Protein AF-A0A819Z1E8-F1 (afdb_monomer_lite)

Secondary structure (DSSP, 8-state):
-HHHHHHHHHHHHHHHHHHHHHHHHHHHHHHHHHHHHHHHHHHHHHHHHHHHHHT-S-HHHHHH--HHHHHHHHHHHHHHHHHHHHHHHHHEEEEEEETTEEEEEEPSSHHHHHHHHHIIIIIIIIHHHHHHHHHHHHHHHHHHHHHHHHS------

pLDDT: mean 76.18, std 9.51, range [48.47, 93.31]

Radius of gyration: 25.63 Å; chains: 1; bounding box: 60×27×89 Å

Organism: NCBI:txid433720

Sequence (157 aa):
MSSSDGFLTSLQSIQKNLFRIGGPILLMCGVVSCVVNLIVFTQKNLPSIDRVLVTSSNARTRQKSTRHLAYICIGCGTLFWILFHCHALILVDIQEIAPGYFTCYFRAGLYVVFTGYYSLLVKAITVPLLMIIFGIWTARNIRKVRQRRIAPVIMNP

Structure (mmCIF, N/CA/C/O backbone):
data_AF-A0A819Z1E8-F1
#
_entry.id   AF-A0A819Z1E8-F1
#
loop_
_atom_site.group_PDB
_atom_site.id
_atom_site.type_symbol
_atom_site.label_atom_id
_atom_site.label_alt_id
_atom_site.label_comp_id
_atom_site.label_asym_id
_atom_site.label_entity_id
_atom_site.label_seq_id
_atom_site.pdbx_PDB_ins_code
_atom_site.Car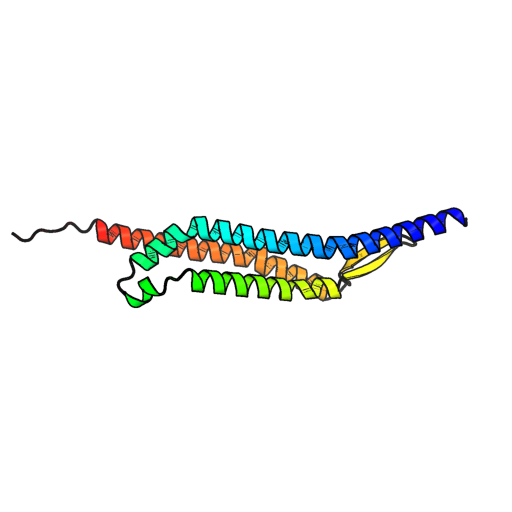tn_x
_atom_site.Cartn_y
_atom_site.Cartn_z
_atom_site.occupancy
_atom_site.B_iso_or_equiv
_atom_site.auth_seq_id
_atom_site.auth_comp_id
_atom_site.auth_asym_id
_atom_site.auth_atom_id
_atom_site.pdbx_PDB_model_num
ATOM 1 N N . MET A 1 1 ? 30.693 -9.229 -35.887 1.00 62.19 1 MET A N 1
ATOM 2 C CA . MET A 1 1 ? 29.816 -8.276 -35.170 1.00 62.19 1 MET A CA 1
ATOM 3 C C . MET A 1 1 ? 28.333 -8.651 -35.207 1.00 62.19 1 MET A C 1
ATOM 5 O O . MET A 1 1 ? 27.678 -8.415 -34.214 1.00 62.19 1 MET A O 1
ATOM 9 N N . SER A 1 2 ? 27.812 -9.320 -36.243 1.00 77.06 2 SER A N 1
ATOM 10 C CA . SER A 1 2 ? 26.366 -9.616 -36.358 1.00 77.06 2 SER A CA 1
ATOM 11 C C . SER A 1 2 ? 25.771 -10.649 -35.370 1.00 77.06 2 SER A C 1
ATOM 13 O O . SER A 1 2 ? 24.558 -10.641 -35.173 1.00 77.06 2 SER A O 1
ATOM 15 N N . SER A 1 3 ? 26.553 -11.534 -34.734 1.00 81.62 3 SER A N 1
ATOM 16 C CA . SER A 1 3 ? 25.980 -12.576 -33.855 1.00 81.62 3 SER A CA 1
ATOM 17 C C . SER A 1 3 ? 25.564 -12.063 -32.471 1.00 81.62 3 SER A C 1
ATOM 19 O O . SER A 1 3 ? 24.644 -12.614 -31.872 1.00 81.62 3 SER A O 1
ATOM 21 N N . SER A 1 4 ? 26.208 -11.009 -31.964 1.00 80.81 4 SER A N 1
ATOM 22 C CA . SER A 1 4 ? 25.914 -10.448 -30.638 1.00 80.81 4 SER A CA 1
ATOM 23 C C . SER A 1 4 ? 24.603 -9.654 -30.614 1.00 80.81 4 SER A C 1
ATOM 25 O O . SER A 1 4 ? 23.877 -9.695 -29.621 1.00 80.81 4 SER A O 1
ATOM 27 N N . ASP A 1 5 ? 24.250 -9.004 -31.725 1.00 85.44 5 ASP A N 1
ATOM 28 C CA . ASP A 1 5 ? 23.043 -8.172 -31.831 1.00 85.44 5 ASP A CA 1
ATOM 29 C C . ASP A 1 5 ? 21.755 -9.016 -31.792 1.00 85.44 5 ASP A C 1
ATOM 31 O O . ASP A 1 5 ? 20.751 -8.636 -31.180 1.00 85.44 5 ASP A O 1
ATOM 35 N N . GLY A 1 6 ? 21.796 -10.217 -32.381 1.00 88.25 6 GLY A N 1
ATOM 36 C CA . GLY A 1 6 ? 20.684 -11.172 -32.335 1.00 88.25 6 GLY A CA 1
ATOM 37 C C . GLY A 1 6 ? 20.405 -11.708 -30.926 1.00 88.25 6 GLY A C 1
ATOM 38 O O . GLY A 1 6 ? 19.260 -11.977 -30.564 1.00 88.25 6 GLY A O 1
ATOM 39 N N . PHE A 1 7 ? 21.439 -11.828 -30.092 1.00 85.56 7 PHE A N 1
ATOM 40 C CA . PHE A 1 7 ? 21.280 -12.289 -28.715 1.00 85.56 7 PHE A CA 1
ATOM 41 C C . PHE A 1 7 ? 20.670 -11.205 -27.814 1.00 85.56 7 PHE A C 1
ATOM 43 O O . PHE A 1 7 ? 19.750 -11.487 -27.041 1.00 85.56 7 PHE A O 1
ATOM 50 N N . LEU A 1 8 ? 21.122 -9.955 -27.959 1.00 78.94 8 LEU A N 1
ATOM 51 C CA . LEU A 1 8 ? 20.603 -8.813 -27.198 1.00 78.94 8 LEU A CA 1
ATOM 52 C C . LEU A 1 8 ? 19.118 -8.555 -27.479 1.00 78.94 8 LEU A C 1
ATOM 54 O O . LEU A 1 8 ? 18.329 -8.380 -26.549 1.00 78.94 8 LEU A O 1
ATOM 58 N N . THR A 1 9 ? 18.714 -8.609 -28.748 1.00 83.44 9 THR A N 1
ATOM 59 C CA . THR A 1 9 ? 17.303 -8.457 -29.144 1.00 83.44 9 THR A CA 1
ATOM 60 C C . THR A 1 9 ? 16.415 -9.576 -28.586 1.00 83.44 9 THR A C 1
ATOM 62 O O . THR A 1 9 ? 15.284 -9.323 -28.156 1.00 83.44 9 THR A O 1
ATOM 65 N N . SER A 1 10 ? 16.931 -10.805 -28.502 1.00 85.81 10 SER A N 1
ATOM 66 C CA . SER A 1 10 ? 16.209 -11.932 -27.898 1.00 85.81 10 SER A CA 1
ATOM 67 C C . SER A 1 10 ? 16.018 -11.753 -26.385 1.00 85.81 10 SER A C 1
ATOM 69 O O . SER A 1 10 ? 14.906 -11.911 -25.872 1.00 85.81 10 SER A O 1
ATOM 71 N N . LEU A 1 11 ? 17.061 -11.317 -25.667 1.00 76.38 11 LEU A N 1
ATOM 72 C CA . LEU A 1 11 ? 16.975 -11.020 -24.231 1.00 76.38 11 LEU A CA 1
ATOM 73 C C . LEU A 1 11 ? 15.972 -9.901 -23.916 1.00 76.38 11 LEU A C 1
ATOM 75 O O . LEU A 1 11 ? 15.198 -10.028 -22.963 1.00 76.38 11 LEU A O 1
ATOM 79 N N . GLN A 1 12 ? 15.922 -8.848 -24.735 1.00 77.38 12 GLN A N 1
ATOM 80 C CA . GLN A 1 12 ? 14.940 -7.767 -24.591 1.00 77.38 12 GLN A CA 1
ATOM 81 C C . GLN A 1 12 ? 13.500 -8.263 -24.754 1.00 77.38 12 GLN A C 1
ATOM 83 O O . GLN A 1 12 ? 12.613 -7.881 -23.986 1.00 77.38 12 GLN A O 1
ATOM 88 N N . SER A 1 13 ? 13.259 -9.138 -25.734 1.00 81.69 13 SER A N 1
ATOM 89 C CA . SER A 1 13 ? 11.944 -9.747 -25.949 1.00 81.69 13 SER A CA 1
ATOM 90 C C . SER A 1 13 ? 11.520 -10.591 -24.743 1.00 81.69 13 SER A C 1
ATOM 92 O O . SER A 1 13 ? 10.386 -10.482 -24.262 1.00 81.69 13 SER A O 1
ATOM 94 N N . ILE A 1 14 ? 12.452 -11.373 -24.188 1.00 84.38 14 ILE A N 1
ATOM 95 C CA . ILE A 1 14 ? 12.208 -12.204 -23.004 1.00 84.38 14 ILE A CA 1
ATOM 96 C C . ILE A 1 14 ? 11.901 -11.334 -21.783 1.00 84.38 14 ILE A C 1
ATOM 98 O O . ILE A 1 14 ? 10.896 -11.578 -21.118 1.00 84.38 14 ILE A O 1
ATOM 102 N N . GLN A 1 15 ? 12.692 -10.292 -21.507 1.00 72.44 15 GLN A N 1
ATOM 103 C CA . GLN A 1 15 ? 12.421 -9.368 -20.400 1.00 72.44 15 GLN A CA 1
ATOM 104 C C . GLN A 1 15 ? 11.060 -8.685 -20.550 1.00 72.44 15 GLN A C 1
ATOM 106 O O . GLN A 1 15 ? 10.280 -8.655 -19.597 1.00 72.44 15 GLN A O 1
ATOM 111 N N . LYS A 1 16 ? 10.731 -8.187 -21.746 1.00 76.50 16 LYS A N 1
ATOM 112 C CA . LYS A 1 16 ? 9.440 -7.540 -22.011 1.00 76.50 16 LYS A CA 1
ATOM 113 C C . LYS A 1 16 ? 8.267 -8.483 -21.734 1.00 76.50 16 LYS A C 1
ATOM 115 O O . LYS A 1 16 ? 7.296 -8.083 -21.092 1.00 76.50 16 LYS A O 1
ATOM 120 N N . ASN A 1 17 ? 8.367 -9.741 -22.162 1.00 78.50 17 ASN A N 1
ATOM 121 C CA . ASN A 1 17 ? 7.342 -10.752 -21.899 1.00 78.50 17 ASN A CA 1
ATOM 122 C C . ASN A 1 17 ? 7.284 -11.153 -20.420 1.00 78.50 17 ASN A C 1
ATOM 124 O O . ASN A 1 17 ? 6.192 -11.283 -19.863 1.00 78.50 17 ASN A O 1
ATOM 128 N N . LEU A 1 18 ? 8.439 -11.274 -19.763 1.00 77.00 18 LEU A N 1
ATOM 129 C CA . LEU A 1 18 ? 8.525 -11.594 -18.343 1.00 77.00 18 LEU A CA 1
ATOM 130 C C . LEU A 1 18 ? 7.876 -10.506 -17.484 1.00 77.00 18 LEU A C 1
ATOM 132 O O . LEU A 1 18 ? 7.152 -10.838 -16.557 1.00 77.00 18 LEU A O 1
ATOM 136 N N . PHE A 1 19 ? 8.057 -9.223 -17.803 1.00 65.44 19 PHE A N 1
ATOM 137 C CA . PHE A 1 19 ? 7.401 -8.126 -17.080 1.00 65.44 19 PHE A CA 1
ATOM 138 C C . PHE A 1 19 ? 5.914 -7.998 -17.410 1.00 65.44 19 PHE A C 1
ATOM 140 O O . PHE A 1 19 ? 5.109 -7.744 -16.512 1.00 65.44 19 PHE A O 1
ATOM 147 N N . ARG A 1 20 ? 5.530 -8.236 -18.670 1.00 74.50 20 ARG A N 1
ATOM 148 C CA . ARG A 1 20 ? 4.122 -8.251 -19.089 1.00 74.50 20 ARG A CA 1
ATOM 149 C C . ARG A 1 20 ? 3.308 -9.304 -18.332 1.00 74.50 20 ARG A C 1
ATOM 151 O O . ARG A 1 20 ? 2.133 -9.074 -18.066 1.00 74.50 20 ARG A O 1
ATOM 158 N N . ILE A 1 21 ? 3.930 -10.427 -17.975 1.00 78.44 21 ILE A N 1
ATOM 159 C CA . ILE A 1 21 ? 3.301 -11.526 -17.228 1.00 78.44 21 ILE A CA 1
ATOM 160 C C . ILE A 1 21 ? 3.542 -11.382 -15.715 1.00 78.44 21 ILE A C 1
ATOM 162 O O . ILE A 1 21 ? 2.625 -11.535 -14.911 1.00 78.44 21 ILE A O 1
ATOM 166 N N . GLY A 1 22 ? 4.763 -11.034 -15.315 1.00 71.38 22 GLY A N 1
ATOM 167 C CA . GLY A 1 22 ? 5.211 -10.951 -13.927 1.00 71.38 22 GLY A CA 1
ATOM 168 C C . GLY A 1 22 ? 4.628 -9.771 -13.157 1.00 71.38 22 GLY A C 1
ATOM 169 O O . GLY A 1 22 ? 4.306 -9.931 -11.985 1.00 71.38 22 GLY A O 1
ATOM 170 N N . GLY A 1 23 ? 4.424 -8.615 -13.801 1.00 69.69 23 GLY A N 1
ATOM 171 C CA . GLY A 1 23 ? 3.786 -7.445 -13.185 1.00 69.69 23 GLY A CA 1
ATOM 172 C C . GLY A 1 23 ? 2.377 -7.753 -12.663 1.00 69.69 23 GLY A C 1
ATOM 173 O O . GLY A 1 23 ? 2.124 -7.571 -11.470 1.00 69.69 23 GLY A O 1
ATOM 174 N N . PRO A 1 24 ? 1.476 -8.297 -13.502 1.00 73.56 24 PRO A N 1
ATOM 175 C CA . PRO A 1 24 ? 0.171 -8.782 -13.063 1.00 73.56 24 PRO A CA 1
ATOM 176 C C . PRO A 1 24 ? 0.246 -9.840 -11.956 1.00 73.56 24 PRO A C 1
ATOM 178 O O . PRO A 1 24 ? -0.517 -9.755 -10.998 1.00 73.56 24 PRO A O 1
ATOM 181 N N . ILE A 1 25 ? 1.175 -10.802 -12.030 1.00 70.19 25 ILE A N 1
ATOM 182 C CA . ILE A 1 25 ? 1.338 -11.838 -10.991 1.00 70.19 25 ILE A CA 1
ATOM 183 C C . ILE A 1 25 ? 1.749 -11.219 -9.648 1.00 70.19 25 ILE A C 1
ATOM 185 O O . ILE A 1 25 ? 1.167 -11.551 -8.617 1.00 70.19 25 ILE A O 1
ATOM 189 N N . LEU A 1 26 ? 2.707 -10.289 -9.645 1.00 64.25 26 LEU A N 1
ATOM 190 C CA . LEU A 1 26 ? 3.135 -9.562 -8.445 1.00 64.25 26 LEU A CA 1
ATOM 191 C C . LEU A 1 26 ? 2.000 -8.724 -7.855 1.00 64.25 26 LEU A C 1
ATOM 193 O O . LEU A 1 26 ? 1.835 -8.685 -6.636 1.00 64.25 26 LEU A O 1
ATOM 197 N N . LEU A 1 27 ? 1.188 -8.101 -8.711 1.00 69.69 27 LEU A N 1
ATOM 198 C CA . LEU A 1 27 ? 0.015 -7.339 -8.296 1.00 69.69 27 LEU A CA 1
ATOM 199 C 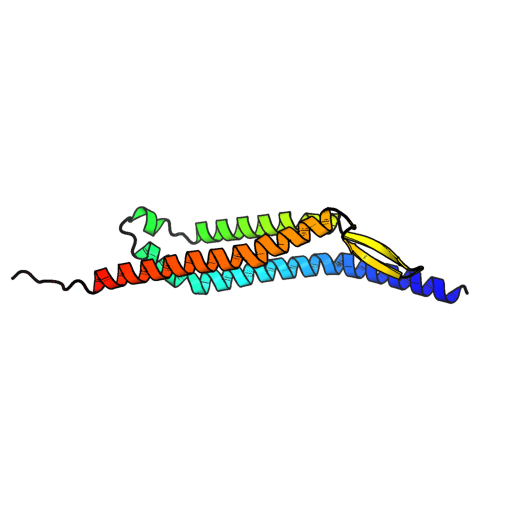C . LEU A 1 27 ? -1.043 -8.261 -7.674 1.00 69.69 27 LEU A C 1
ATOM 201 O O . LEU A 1 27 ? -1.552 -7.961 -6.595 1.00 69.69 27 LEU A O 1
ATOM 205 N N . MET A 1 28 ? -1.296 -9.426 -8.275 1.00 73.19 28 MET A N 1
ATOM 206 C CA . MET A 1 28 ? -2.189 -10.448 -7.721 1.00 73.19 28 MET A CA 1
ATOM 207 C C . MET A 1 28 ? -1.676 -10.991 -6.381 1.00 73.19 28 MET A C 1
ATOM 209 O O . MET A 1 28 ? -2.444 -11.058 -5.422 1.00 73.19 28 MET A O 1
ATOM 213 N N . CYS A 1 29 ? -0.380 -11.290 -6.259 1.00 66.38 29 CYS A N 1
ATOM 214 C CA . CYS A 1 29 ? 0.243 -11.666 -4.986 1.00 66.38 29 CYS A CA 1
ATOM 215 C C . CYS A 1 29 ? 0.112 -10.558 -3.931 1.00 66.38 29 CYS A C 1
ATOM 217 O O . CYS A 1 29 ? -0.164 -10.850 -2.767 1.00 66.38 29 CYS A O 1
ATOM 219 N N . GLY A 1 30 ? 0.262 -9.290 -4.322 1.00 64.50 30 GLY A N 1
ATOM 220 C CA . GLY A 1 30 ? 0.060 -8.139 -3.443 1.00 64.50 30 GLY A CA 1
ATOM 221 C C . GLY A 1 30 ? -1.376 -8.043 -2.928 1.00 64.50 30 GLY A C 1
ATOM 222 O O . GLY A 1 30 ? -1.589 -7.883 -1.727 1.00 64.50 30 GLY A O 1
ATOM 223 N N . VAL A 1 31 ? -2.362 -8.225 -3.808 1.00 70.69 31 VAL A N 1
ATOM 224 C CA . VAL A 1 31 ? -3.786 -8.260 -3.439 1.00 70.69 31 VAL A CA 1
ATOM 225 C C . VAL A 1 31 ? -4.072 -9.421 -2.488 1.00 70.69 31 VAL A C 1
ATOM 227 O O . VAL A 1 31 ? -4.686 -9.208 -1.443 1.00 70.69 31 VAL A O 1
ATOM 230 N N . VAL A 1 32 ? -3.585 -10.627 -2.795 1.00 68.62 32 VAL A N 1
ATOM 231 C CA . VAL A 1 32 ? -3.733 -11.802 -1.922 1.00 68.62 32 VAL A CA 1
ATOM 232 C C . VAL A 1 32 ? -3.091 -11.547 -0.558 1.00 68.62 32 VAL A C 1
ATOM 234 O O . VAL A 1 32 ? -3.715 -11.820 0.462 1.00 68.62 32 VAL A O 1
ATOM 237 N N . SER A 1 33 ? -1.898 -10.952 -0.513 1.00 63.44 33 SER A N 1
ATOM 238 C CA . SER A 1 33 ? -1.220 -10.586 0.736 1.00 63.44 33 SER A CA 1
ATOM 239 C C . SER A 1 33 ? -2.020 -9.562 1.545 1.00 63.44 33 SER A C 1
ATOM 241 O O . SER A 1 33 ? -2.207 -9.740 2.748 1.00 63.44 33 SER A O 1
ATOM 243 N N . CYS A 1 34 ? -2.583 -8.534 0.901 1.00 66.31 34 CYS A N 1
ATOM 244 C CA . CYS A 1 34 ? -3.477 -7.578 1.557 1.00 66.31 34 CYS A CA 1
ATOM 245 C C . CYS A 1 34 ? -4.725 -8.258 2.127 1.00 66.31 34 CYS A C 1
ATOM 247 O O . CYS A 1 34 ? -5.114 -7.956 3.254 1.00 66.31 34 CYS A O 1
ATOM 249 N N . VAL A 1 35 ? -5.326 -9.193 1.387 1.00 65.12 35 VAL A N 1
ATOM 250 C CA . VAL A 1 35 ? -6.492 -9.967 1.835 1.00 65.12 35 VAL A CA 1
ATOM 251 C C . VAL A 1 35 ? -6.127 -10.875 3.010 1.00 65.12 35 VAL A C 1
ATOM 253 O O . VAL A 1 35 ? -6.832 -10.872 4.014 1.00 65.12 35 VAL A O 1
ATOM 256 N N . VAL A 1 36 ? -5.008 -11.600 2.943 1.00 61.66 36 VAL A N 1
ATOM 257 C CA . VAL A 1 36 ? -4.527 -12.461 4.035 1.00 61.66 36 VAL A CA 1
ATOM 258 C C . VAL A 1 36 ? -4.199 -11.633 5.273 1.00 61.66 36 VAL A C 1
ATOM 260 O O . VAL A 1 36 ? -4.628 -11.983 6.369 1.00 61.66 36 VAL A O 1
ATOM 263 N N . ASN A 1 37 ? -3.505 -10.505 5.120 1.00 63.00 37 ASN A N 1
ATOM 264 C CA . ASN A 1 37 ? -3.192 -9.617 6.234 1.00 63.00 37 ASN A CA 1
ATOM 265 C C . ASN A 1 37 ? -4.475 -9.036 6.842 1.00 63.00 37 ASN A C 1
ATOM 267 O O . ASN A 1 37 ? -4.604 -8.988 8.060 1.00 63.00 37 ASN A O 1
ATOM 271 N N . LEU A 1 38 ? -5.469 -8.692 6.018 1.00 61.78 38 LEU A N 1
ATOM 272 C CA . LEU A 1 38 ? -6.797 -8.295 6.484 1.00 61.78 38 LEU A CA 1
ATOM 273 C C . LEU A 1 38 ? -7.506 -9.412 7.243 1.00 61.78 38 LEU A C 1
ATOM 275 O O . LEU A 1 38 ? -8.059 -9.123 8.301 1.00 61.78 38 LEU A O 1
ATOM 279 N N . ILE A 1 39 ? -7.462 -10.657 6.762 1.00 60.53 39 ILE A N 1
ATOM 280 C CA . ILE A 1 39 ? -8.034 -11.833 7.438 1.00 60.53 39 ILE A CA 1
ATOM 281 C C . ILE A 1 39 ? -7.347 -12.055 8.787 1.00 60.53 39 ILE A C 1
ATOM 283 O O . ILE A 1 39 ? -8.019 -12.228 9.800 1.00 60.53 39 ILE A O 1
ATOM 287 N N . VAL A 1 40 ? -6.018 -11.983 8.839 1.00 62.44 40 VAL A N 1
ATOM 288 C CA . VAL A 1 40 ? -5.244 -12.125 10.081 1.00 62.44 40 VAL A CA 1
ATOM 289 C C . VAL A 1 40 ? -5.554 -10.980 11.049 1.00 62.44 40 VAL A C 1
ATOM 291 O O . VAL A 1 40 ? -5.728 -11.208 12.249 1.00 62.44 40 VAL A O 1
ATOM 294 N N . PHE A 1 41 ? -5.682 -9.752 10.545 1.00 61.09 41 PHE A N 1
ATOM 295 C CA . PHE A 1 41 ? -6.014 -8.581 11.353 1.00 61.09 41 PHE A CA 1
ATOM 296 C C . PHE A 1 41 ? -7.452 -8.637 11.868 1.00 61.09 41 PHE A C 1
ATOM 298 O O . PHE A 1 41 ? -7.696 -8.291 13.025 1.00 61.09 41 PHE A O 1
ATOM 305 N N . THR A 1 42 ? -8.393 -9.125 11.054 1.00 56.34 42 THR A N 1
ATOM 306 C CA . THR A 1 42 ? -9.755 -9.411 11.514 1.00 56.34 42 THR A CA 1
ATOM 307 C C . THR A 1 42 ? -9.722 -10.517 12.555 1.00 56.34 42 THR A C 1
ATOM 309 O O . THR A 1 42 ? -10.253 -10.313 13.635 1.00 56.34 42 THR A O 1
ATOM 312 N N . GLN A 1 43 ? -9.031 -11.634 12.344 1.00 59.72 43 GLN A N 1
ATOM 313 C CA . GLN A 1 43 ? -8.991 -12.710 13.339 1.00 59.72 43 GLN A CA 1
ATOM 314 C C . GLN A 1 43 ? -8.368 -12.291 14.681 1.00 59.72 43 GLN A C 1
ATOM 316 O O . GLN A 1 43 ? -8.891 -12.669 15.729 1.00 59.72 43 GLN A O 1
ATOM 321 N N . LYS A 1 44 ? -7.301 -11.478 14.684 1.00 51.84 44 LYS A N 1
ATOM 322 C CA . LYS A 1 44 ? -6.654 -11.017 15.928 1.00 51.84 44 LYS A CA 1
ATOM 323 C C . LYS A 1 44 ? -7.363 -9.848 16.618 1.00 51.84 44 LYS A C 1
ATOM 325 O O . LYS A 1 44 ? -7.326 -9.786 17.845 1.00 51.84 44 LYS A O 1
ATOM 330 N N . ASN A 1 45 ? -8.005 -8.939 15.879 1.00 48.47 45 ASN A N 1
ATOM 331 C CA . ASN A 1 45 ? -8.649 -7.747 16.457 1.00 48.47 45 ASN A CA 1
ATOM 332 C C . ASN A 1 45 ? -10.177 -7.835 16.558 1.00 48.47 45 ASN A C 1
ATOM 334 O O . ASN A 1 45 ? -10.786 -7.037 17.269 1.00 48.47 45 ASN A O 1
ATOM 338 N N . LEU A 1 46 ? -10.824 -8.813 15.918 1.00 52.69 46 LEU A N 1
ATOM 339 C CA . LEU A 1 46 ? -12.252 -9.053 16.126 1.00 52.69 46 LEU A CA 1
ATOM 340 C C . LEU A 1 46 ? -12.568 -9.373 17.589 1.00 52.69 46 LEU A C 1
ATOM 342 O O . LEU A 1 46 ? -13.503 -8.773 18.087 1.00 52.69 46 LEU A O 1
ATOM 346 N N . PRO A 1 47 ? -11.800 -10.170 18.355 1.00 58.38 47 PRO A N 1
ATOM 347 C CA . PRO A 1 47 ? -12.146 -10.423 19.752 1.00 58.38 47 PRO A CA 1
ATOM 348 C C . PRO A 1 47 ? -12.142 -9.158 20.622 1.00 58.38 47 PRO A C 1
ATOM 350 O O . PRO A 1 47 ? -12.899 -9.080 21.586 1.00 58.38 47 PRO A O 1
ATOM 353 N N . SER A 1 48 ? -11.300 -8.163 20.320 1.00 56.91 48 SER A N 1
ATOM 354 C CA . SER A 1 48 ? -11.226 -6.915 21.091 1.00 56.91 48 SER A CA 1
ATOM 355 C C . SER A 1 48 ? -12.309 -5.917 20.676 1.00 56.91 48 SER A C 1
ATOM 357 O O . SER A 1 48 ? -12.958 -5.344 21.551 1.00 56.91 48 SER A O 1
ATOM 359 N N . ILE A 1 49 ? -12.563 -5.754 19.375 1.00 59.62 49 ILE A N 1
ATOM 360 C CA . ILE A 1 49 ? -13.623 -4.878 18.846 1.00 59.62 49 ILE A CA 1
ATOM 361 C C . ILE A 1 49 ? -15.011 -5.463 19.126 1.00 59.62 49 ILE A C 1
ATOM 363 O O . ILE A 1 49 ? -15.906 -4.737 19.553 1.00 59.62 49 ILE A O 1
ATOM 367 N N . ASP A 1 50 ? -15.175 -6.774 18.976 1.00 60.91 50 ASP A N 1
ATOM 368 C CA . ASP A 1 50 ? -16.407 -7.491 19.301 1.00 60.91 50 ASP A CA 1
ATOM 369 C C . ASP A 1 50 ? -16.682 -7.408 20.807 1.00 60.91 50 ASP A C 1
ATOM 371 O O . ASP A 1 50 ? -17.791 -7.075 21.209 1.00 60.91 50 ASP A O 1
ATOM 375 N N . ARG A 1 51 ? -15.658 -7.515 21.671 1.00 63.47 51 ARG A N 1
ATOM 376 C CA . ARG A 1 51 ? -15.821 -7.223 23.110 1.00 63.47 51 ARG A CA 1
ATOM 377 C C . ARG A 1 51 ? -16.213 -5.769 23.395 1.00 63.47 51 ARG A C 1
ATOM 379 O O . ARG A 1 51 ? -16.963 -5.543 24.342 1.00 63.47 51 ARG A O 1
ATOM 386 N N . VAL A 1 52 ? -15.753 -4.785 22.617 1.00 61.84 52 VAL A N 1
ATOM 387 C CA . VAL A 1 52 ? -16.152 -3.367 22.766 1.00 61.84 52 VAL A CA 1
ATOM 388 C C . VAL A 1 52 ? -17.589 -3.137 22.292 1.00 61.84 52 VAL A C 1
ATOM 390 O O . VAL A 1 52 ? -18.352 -2.433 22.952 1.00 61.84 52 VAL A O 1
ATOM 393 N N . LEU A 1 53 ? -17.993 -3.755 21.184 1.00 63.28 53 LEU A N 1
ATOM 394 C CA . LEU A 1 53 ? -19.338 -3.609 20.624 1.00 63.28 53 LEU A CA 1
ATOM 395 C C . LEU A 1 53 ? -20.383 -4.401 21.418 1.00 63.28 53 LEU A C 1
ATOM 397 O O . LEU A 1 53 ? -21.484 -3.898 21.633 1.00 63.28 53 LEU A O 1
ATOM 401 N N . VAL A 1 54 ? -20.027 -5.574 21.945 1.00 64.31 54 VAL A N 1
ATOM 402 C CA . VAL A 1 54 ? -20.869 -6.363 22.861 1.00 64.31 54 VAL A CA 1
ATOM 403 C C . VAL A 1 54 ? -21.078 -5.646 24.199 1.00 64.31 54 VAL A C 1
ATOM 405 O O . VAL A 1 54 ? -22.142 -5.785 24.798 1.00 64.31 54 VAL A O 1
ATOM 408 N N . THR A 1 55 ? -20.110 -4.842 24.653 1.00 64.75 55 THR A N 1
ATOM 409 C CA . THR A 1 55 ? -20.206 -4.077 25.915 1.00 64.75 55 THR A CA 1
ATOM 410 C C . THR A 1 55 ? -20.802 -2.673 25.759 1.00 64.75 55 THR A C 1
ATOM 412 O O . THR A 1 55 ? -20.985 -1.971 26.757 1.00 64.75 55 THR A O 1
ATOM 415 N N . SER A 1 56 ? -21.151 -2.264 24.537 1.00 73.00 56 SER A N 1
ATOM 416 C CA . SER A 1 56 ? -21.911 -1.038 24.281 1.00 73.00 56 SER A CA 1
ATOM 417 C C . SER A 1 56 ? -23.294 -1.112 24.939 1.00 73.00 56 SER A C 1
ATOM 419 O O . SER A 1 56 ? -24.023 -2.087 24.763 1.00 73.00 56 SER A O 1
ATOM 421 N N . SER A 1 57 ? -23.691 -0.055 25.654 1.00 77.38 57 SER A N 1
ATOM 422 C CA . SER A 1 57 ? -25.037 0.077 26.235 1.00 77.38 57 SER A CA 1
ATOM 423 C C . SER A 1 57 ? -26.132 0.263 25.180 1.00 77.38 57 SER A C 1
ATOM 425 O O . SER A 1 57 ? -27.314 0.130 25.485 1.00 77.38 57 SER A O 1
ATOM 427 N N . ASN A 1 58 ? -25.760 0.559 23.933 1.00 82.44 58 ASN A N 1
ATOM 428 C CA . ASN A 1 58 ? -26.707 0.778 22.851 1.00 82.44 58 ASN A CA 1
ATOM 429 C C . ASN A 1 58 ? -26.950 -0.520 22.061 1.00 82.44 58 ASN A C 1
ATOM 431 O O . ASN A 1 58 ? -26.097 -0.966 21.285 1.00 82.44 58 ASN A O 1
ATOM 435 N N . ALA A 1 59 ? -28.141 -1.102 22.238 1.00 76.75 59 ALA A N 1
ATOM 436 C CA . ALA A 1 59 ? -28.556 -2.351 21.599 1.00 76.75 59 ALA A CA 1
ATOM 437 C C . ALA A 1 59 ? -28.539 -2.282 20.060 1.00 76.75 59 ALA A C 1
ATOM 439 O O . ALA A 1 59 ? -28.144 -3.253 19.413 1.00 76.75 59 ALA A O 1
ATOM 440 N N . ARG A 1 60 ? -28.875 -1.125 19.462 1.00 74.62 60 ARG A N 1
ATOM 441 C CA . ARG A 1 60 ? -28.816 -0.939 17.999 1.00 74.62 60 ARG A CA 1
ATOM 442 C C . ARG A 1 60 ? -27.382 -0.977 17.479 1.00 74.62 60 ARG A C 1
ATOM 444 O O . ARG A 1 60 ? -27.128 -1.575 16.439 1.00 74.62 60 ARG A O 1
ATOM 451 N N . THR A 1 61 ? -26.432 -0.393 18.209 1.00 63.75 61 THR A N 1
ATOM 452 C CA . THR A 1 61 ? -25.010 -0.410 17.828 1.00 63.75 61 THR A CA 1
ATOM 453 C C . THR A 1 61 ? -24.414 -1.811 17.958 1.00 63.75 61 THR A C 1
ATOM 455 O O . THR A 1 61 ? -23.633 -2.221 17.102 1.00 63.75 61 THR A O 1
ATOM 458 N N . ARG A 1 62 ? -24.839 -2.581 18.971 1.00 68.69 62 ARG A N 1
ATOM 459 C CA . ARG A 1 62 ? -24.439 -3.986 19.153 1.00 68.69 62 ARG A CA 1
ATOM 460 C C . ARG A 1 62 ? -24.903 -4.868 17.994 1.00 68.69 62 ARG A C 1
ATOM 462 O O . ARG A 1 62 ? -24.137 -5.690 17.509 1.00 68.69 62 ARG A O 1
ATOM 469 N N . GLN A 1 63 ? -26.127 -4.659 17.512 1.00 66.69 63 GLN A N 1
ATOM 470 C CA . GLN A 1 63 ? -26.688 -5.430 16.399 1.00 66.69 63 GLN A CA 1
ATOM 471 C C . GLN A 1 63 ? -26.102 -5.024 15.036 1.00 66.69 63 GLN A C 1
ATOM 473 O O . GLN A 1 63 ? -26.055 -5.837 14.118 1.00 66.69 63 GLN A O 1
ATOM 478 N N . LYS A 1 64 ? -25.618 -3.779 14.908 1.00 63.38 64 LYS A N 1
ATOM 479 C CA . LYS A 1 64 ? -24.995 -3.255 13.682 1.00 63.38 64 LYS A CA 1
ATOM 480 C C . LYS A 1 64 ? -23.488 -3.528 13.586 1.00 63.38 64 LYS A C 1
ATOM 482 O O . LYS A 1 64 ? -22.916 -3.245 12.533 1.00 63.38 64 LYS A O 1
ATOM 487 N N . SER A 1 65 ? -22.870 -4.112 14.626 1.00 59.41 65 SER A N 1
ATOM 488 C CA . SER A 1 65 ? -21.527 -4.726 14.596 1.00 59.41 65 SER A CA 1
ATOM 489 C C . SER A 1 65 ? -21.548 -5.931 13.662 1.00 59.41 65 SER A C 1
ATOM 491 O O . SER A 1 65 ? -21.648 -7.091 14.053 1.00 59.41 65 SER A O 1
ATOM 493 N N . THR A 1 66 ? -21.612 -5.630 12.379 1.00 63.59 66 THR A N 1
ATOM 494 C CA . THR A 1 66 ? -21.973 -6.581 11.349 1.00 63.59 66 THR A CA 1
ATOM 495 C C . THR A 1 66 ? -20.715 -6.905 10.588 1.00 63.59 66 THR A C 1
ATOM 497 O O . THR A 1 66 ? -20.026 -6.022 10.079 1.00 63.59 66 THR A O 1
ATOM 500 N N . ARG A 1 67 ? -20.456 -8.206 10.455 1.00 71.19 67 ARG A N 1
ATOM 501 C CA . ARG A 1 67 ? -19.493 -8.762 9.499 1.00 71.19 67 ARG A CA 1
ATOM 502 C C . ARG A 1 67 ? -19.598 -8.059 8.137 1.00 71.19 67 ARG A C 1
ATOM 504 O O . ARG A 1 67 ? -18.590 -7.824 7.494 1.00 71.19 67 ARG A O 1
ATOM 511 N N . HIS A 1 68 ? -20.805 -7.625 7.766 1.00 73.81 68 HIS A N 1
ATOM 512 C CA . HIS A 1 68 ? -21.094 -6.829 6.579 1.00 73.81 68 HIS A CA 1
ATOM 513 C C . HIS A 1 68 ? -20.301 -5.514 6.478 1.00 73.81 68 HIS A C 1
ATOM 515 O O . HIS A 1 68 ? -19.741 -5.239 5.424 1.00 73.81 68 HIS A O 1
ATOM 521 N N . LEU A 1 69 ? -20.193 -4.712 7.547 1.00 68.94 69 LEU A N 1
ATOM 522 C CA . LEU A 1 69 ? -19.385 -3.485 7.516 1.00 68.94 69 LEU A CA 1
ATOM 523 C C . LEU A 1 69 ? -17.896 -3.809 7.368 1.00 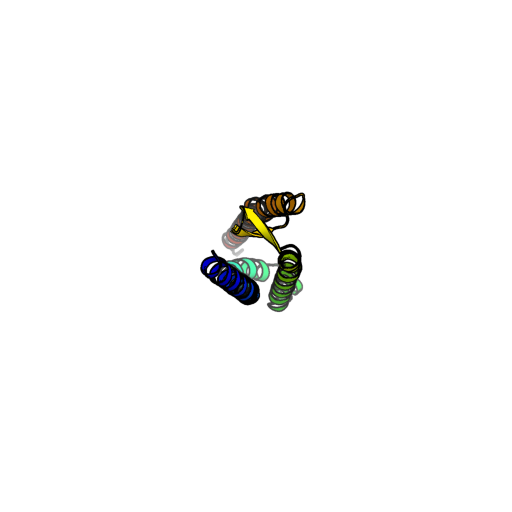68.94 69 LEU A C 1
ATOM 525 O O . LEU A 1 69 ? -17.202 -3.141 6.610 1.00 68.94 69 LEU A O 1
ATOM 529 N N . ALA A 1 70 ? -17.418 -4.861 8.040 1.00 71.81 70 ALA A N 1
ATOM 530 C CA . ALA A 1 70 ? -16.042 -5.320 7.882 1.00 71.81 70 ALA A CA 1
ATOM 531 C C . ALA A 1 70 ? -15.765 -5.756 6.434 1.00 71.81 70 ALA A C 1
ATOM 533 O O . ALA A 1 70 ? -14.777 -5.317 5.855 1.00 71.81 70 ALA A O 1
ATOM 534 N N . TYR A 1 71 ? -16.664 -6.534 5.821 1.00 77.50 71 TYR A N 1
ATOM 535 C CA . TYR A 1 71 ? -16.559 -6.919 4.411 1.00 77.50 71 TYR A CA 1
ATOM 536 C C . TYR A 1 71 ? -16.614 -5.716 3.465 1.00 77.50 71 TYR A C 1
ATOM 538 O O . TYR A 1 71 ? -15.826 -5.669 2.526 1.00 77.50 71 TYR A O 1
ATOM 546 N N . ILE A 1 72 ? -17.475 -4.723 3.722 1.00 77.62 72 ILE A N 1
ATOM 547 C CA . ILE A 1 72 ? -17.523 -3.485 2.927 1.00 77.62 72 ILE A CA 1
ATOM 548 C C . ILE A 1 72 ? -16.206 -2.713 3.058 1.00 77.62 72 ILE A C 1
ATOM 550 O O . ILE A 1 72 ? -15.627 -2.332 2.046 1.00 77.62 72 ILE A O 1
ATOM 554 N N . CYS A 1 73 ? -15.692 -2.506 4.273 1.00 71.88 73 CYS A N 1
ATOM 555 C CA . CYS A 1 73 ? -14.418 -1.814 4.480 1.00 71.88 73 CYS A CA 1
ATOM 556 C C . CYS A 1 73 ? -13.248 -2.556 3.819 1.00 71.88 73 CYS A C 1
ATOM 558 O O . CYS A 1 73 ? -12.396 -1.914 3.208 1.00 71.88 73 CYS A O 1
ATOM 560 N N . ILE A 1 74 ? -13.228 -3.890 3.908 1.00 77.00 74 ILE A N 1
ATOM 561 C CA . ILE A 1 74 ? -12.248 -4.742 3.225 1.00 77.00 74 ILE A CA 1
ATOM 562 C C . ILE A 1 74 ? -12.358 -4.552 1.712 1.00 77.00 74 ILE A C 1
ATOM 564 O O . ILE A 1 74 ? -11.370 -4.200 1.080 1.00 77.00 74 ILE A O 1
ATOM 568 N N . GLY A 1 75 ? -13.552 -4.719 1.142 1.00 79.25 75 GLY A N 1
ATOM 569 C CA . GLY A 1 75 ? -13.782 -4.603 -0.297 1.00 79.25 75 GLY A CA 1
ATOM 570 C C . GLY A 1 75 ? -13.417 -3.221 -0.837 1.00 79.25 75 GLY A C 1
ATOM 571 O O . GLY A 1 75 ? -12.656 -3.121 -1.797 1.00 79.25 75 GLY A O 1
ATOM 572 N N . CYS A 1 76 ? -13.884 -2.153 -0.184 1.00 78.81 76 CYS A N 1
ATOM 573 C CA . CYS A 1 76 ? -13.552 -0.778 -0.556 1.00 78.81 76 CYS A CA 1
ATOM 574 C C . CYS A 1 76 ? -12.051 -0.498 -0.430 1.00 78.81 76 CYS A C 1
ATOM 576 O O . CYS A 1 76 ? -11.475 0.131 -1.314 1.00 78.81 76 CYS A O 1
ATOM 578 N N . GLY A 1 77 ? -11.406 -0.979 0.638 1.00 76.81 77 GLY A N 1
ATOM 579 C CA . GLY A 1 77 ? -9.965 -0.838 0.830 1.00 76.81 77 GLY A CA 1
ATOM 580 C C . GLY A 1 77 ? -9.173 -1.555 -0.260 1.00 76.81 77 GLY A C 1
ATOM 581 O O . GLY A 1 77 ? -8.291 -0.957 -0.872 1.00 76.81 77 GLY A O 1
ATOM 582 N N . THR A 1 78 ? -9.513 -2.809 -0.554 1.00 79.81 78 THR A N 1
ATOM 583 C CA . THR A 1 78 ? -8.874 -3.589 -1.620 1.00 79.81 78 THR A CA 1
ATOM 584 C C . THR A 1 78 ? -9.069 -2.935 -2.986 1.00 79.81 78 THR A C 1
ATOM 586 O O . THR A 1 78 ? -8.097 -2.778 -3.720 1.00 79.81 78 THR A O 1
ATOM 589 N N . LEU A 1 79 ? -10.288 -2.496 -3.314 1.00 80.19 79 LEU A N 1
ATOM 590 C CA . LEU A 1 79 ? -10.573 -1.811 -4.576 1.00 80.19 79 LEU A CA 1
ATOM 591 C C . LEU A 1 79 ? -9.781 -0.505 -4.698 1.00 80.19 79 LEU A C 1
ATOM 593 O O . LEU A 1 79 ? -9.153 -0.265 -5.728 1.00 80.19 79 LEU A O 1
ATOM 597 N N . PHE A 1 80 ? -9.761 0.304 -3.636 1.00 80.75 80 PHE A N 1
ATOM 598 C CA . PHE A 1 80 ? -8.965 1.526 -3.578 1.00 80.75 80 PHE A CA 1
ATOM 599 C C . PHE A 1 80 ? -7.485 1.231 -3.833 1.00 80.75 80 PHE A C 1
ATOM 601 O O . PHE A 1 80 ? -6.871 1.898 -4.657 1.00 80.75 80 PHE A O 1
ATOM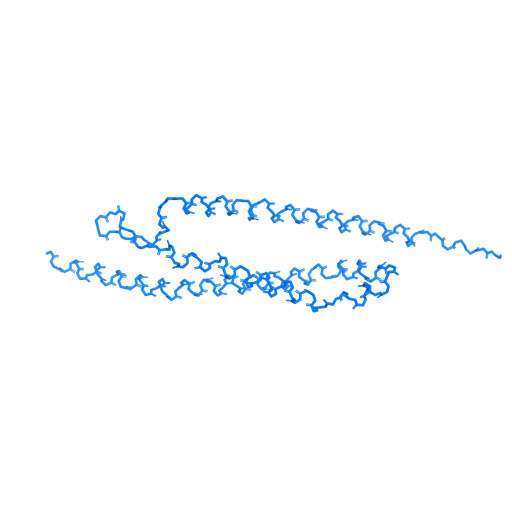 608 N N . TRP A 1 81 ? -6.920 0.203 -3.195 1.00 80.25 81 TRP A N 1
ATOM 609 C CA . TRP A 1 81 ? -5.516 -0.167 -3.380 1.00 80.25 81 TRP A CA 1
ATOM 610 C C . TRP A 1 81 ? -5.195 -0.675 -4.786 1.00 80.25 81 TRP A C 1
ATOM 612 O O . TRP A 1 81 ? -4.121 -0.352 -5.296 1.00 80.25 81 TRP A O 1
ATOM 622 N N . ILE A 1 82 ? -6.099 -1.429 -5.419 1.00 82.50 82 ILE A N 1
ATOM 623 C CA . ILE A 1 82 ? -5.942 -1.893 -6.806 1.00 82.50 82 ILE A CA 1
ATOM 624 C C . ILE A 1 82 ? -5.947 -0.700 -7.761 1.00 82.50 82 ILE A C 1
ATOM 626 O O . ILE A 1 82 ? -5.014 -0.546 -8.550 1.00 82.50 82 ILE A O 1
ATOM 630 N N . LEU A 1 83 ? -6.954 0.174 -7.660 1.00 80.69 83 LEU A N 1
ATOM 631 C CA . LEU A 1 83 ? -7.040 1.391 -8.473 1.00 80.69 83 LEU A CA 1
ATOM 632 C C . LEU A 1 83 ? -5.815 2.278 -8.249 1.00 80.69 83 LEU A C 1
ATOM 634 O O . LEU A 1 83 ? -5.194 2.745 -9.204 1.00 80.69 83 LEU A O 1
ATOM 638 N N . PHE A 1 84 ? -5.420 2.433 -6.986 1.00 80.25 84 PHE A N 1
ATOM 639 C CA . PHE A 1 84 ? -4.249 3.200 -6.613 1.00 80.25 84 PHE A CA 1
ATOM 640 C C . PHE A 1 84 ? -2.952 2.559 -7.092 1.00 80.25 84 PHE A C 1
ATOM 642 O O . PHE A 1 84 ? -2.021 3.302 -7.287 1.00 80.25 84 PHE A O 1
ATOM 649 N N . HIS A 1 85 ? -2.819 1.253 -7.327 1.00 82.69 85 HIS A N 1
ATOM 650 C CA . HIS A 1 85 ? -1.586 0.686 -7.911 1.00 82.69 85 HIS A CA 1
ATOM 651 C C . HIS A 1 85 ? -1.638 0.558 -9.434 1.00 82.69 85 HIS A C 1
ATOM 653 O O . HIS A 1 85 ? -0.593 0.429 -10.068 1.00 82.69 85 HIS A O 1
ATOM 659 N N . CYS A 1 86 ? -2.823 0.650 -10.038 1.00 82.12 86 CYS A N 1
ATOM 660 C CA . CYS A 1 86 ? -2.999 0.550 -11.485 1.00 82.12 86 CYS A CA 1
ATOM 661 C C . CYS A 1 86 ? -2.159 1.591 -12.247 1.00 82.12 86 CYS A C 1
ATOM 663 O O . CYS A 1 86 ? -1.566 1.275 -13.275 1.00 82.12 86 CYS A O 1
ATOM 665 N N . HIS A 1 87 ? -2.006 2.804 -11.702 1.00 81.25 87 HIS A N 1
ATOM 666 C CA . HIS A 1 87 ? -1.188 3.851 -12.328 1.00 81.25 87 HIS A CA 1
ATOM 667 C C . HIS A 1 87 ? 0.292 3.461 -12.497 1.00 81.25 87 HIS A C 1
ATOM 669 O O . HIS A 1 87 ? 0.929 3.896 -13.455 1.00 81.25 87 HIS A O 1
ATOM 675 N N . ALA A 1 88 ? 0.831 2.600 -11.625 1.00 83.06 88 ALA A N 1
ATOM 676 C CA . ALA A 1 88 ? 2.201 2.114 -11.748 1.00 83.06 88 ALA A CA 1
ATOM 677 C C . ALA A 1 88 ? 2.395 1.291 -13.029 1.00 83.06 88 ALA A C 1
ATOM 679 O O . ALA A 1 88 ? 3.468 1.342 -13.616 1.00 83.06 88 ALA A O 1
ATOM 680 N N . LEU A 1 89 ? 1.358 0.594 -13.509 1.00 82.69 89 LEU A N 1
ATOM 681 C CA . LEU A 1 89 ? 1.426 -0.179 -14.754 1.00 82.69 89 LEU A CA 1
ATOM 682 C C . LEU A 1 89 ? 1.540 0.712 -15.997 1.00 82.69 89 LEU A C 1
ATOM 684 O O . LEU A 1 89 ? 2.085 0.277 -17.005 1.00 82.69 89 LEU A O 1
ATOM 688 N N . ILE A 1 90 ? 1.028 1.942 -15.929 1.00 84.25 90 ILE A N 1
ATOM 689 C CA . ILE A 1 90 ? 1.009 2.887 -17.056 1.00 84.25 90 ILE A CA 1
ATOM 690 C C . ILE A 1 90 ? 2.314 3.698 -17.114 1.00 84.25 90 ILE A C 1
ATOM 692 O O . ILE A 1 90 ? 2.720 4.149 -18.179 1.00 84.25 90 ILE A O 1
ATOM 696 N N . LEU A 1 91 ? 2.971 3.898 -15.967 1.00 84.12 91 LEU A N 1
ATOM 697 C CA . LEU A 1 91 ? 4.126 4.794 -15.817 1.00 84.12 91 LEU A CA 1
ATOM 698 C C . LEU A 1 91 ? 5.484 4.078 -15.796 1.00 84.12 91 LEU A C 1
ATOM 700 O O . LEU A 1 91 ? 6.527 4.731 -15.688 1.00 84.12 91 LEU A O 1
ATOM 704 N N . VAL A 1 92 ? 5.475 2.749 -15.867 1.00 86.50 92 VAL A N 1
ATOM 705 C CA . VAL A 1 92 ? 6.682 1.948 -16.067 1.00 86.50 92 VAL A CA 1
ATOM 706 C C . VAL A 1 92 ? 7.090 2.033 -17.530 1.00 86.50 92 VAL A C 1
ATOM 708 O O . VAL A 1 92 ? 6.282 1.765 -18.416 1.00 86.50 92 VAL A O 1
ATOM 711 N N . ASP A 1 93 ? 8.351 2.384 -17.763 1.00 87.38 93 ASP A N 1
ATOM 712 C CA . ASP A 1 93 ? 8.928 2.462 -19.099 1.00 87.38 93 ASP A CA 1
ATOM 713 C C . ASP A 1 93 ? 10.259 1.702 -19.149 1.00 87.38 93 ASP A C 1
ATOM 715 O O . ASP A 1 93 ? 10.920 1.481 -18.127 1.00 87.38 93 ASP A O 1
ATOM 719 N N . ILE A 1 94 ? 10.650 1.267 -20.343 1.00 87.38 94 ILE A N 1
ATOM 720 C CA . ILE A 1 94 ? 11.946 0.621 -20.555 1.00 87.38 94 ILE A CA 1
ATOM 721 C C . ILE A 1 94 ? 12.934 1.722 -20.931 1.00 87.38 94 ILE A C 1
ATOM 723 O O . ILE A 1 94 ? 12.867 2.270 -22.028 1.00 87.38 94 ILE A O 1
ATOM 727 N N . GLN A 1 95 ? 13.847 2.050 -20.019 1.00 88.94 95 GLN A N 1
ATOM 728 C CA . GLN A 1 95 ? 14.873 3.065 -20.243 1.00 88.94 95 GLN A CA 1
ATOM 729 C C . GLN A 1 95 ? 16.229 2.419 -20.521 1.00 88.94 95 GLN A C 1
ATOM 731 O O . GLN A 1 95 ? 16.639 1.479 -19.839 1.00 88.94 95 GLN A O 1
ATOM 736 N N . GLU A 1 96 ? 16.941 2.945 -21.511 1.00 90.69 96 GLU A N 1
ATOM 737 C CA . GLU A 1 96 ? 18.329 2.585 -21.792 1.00 90.69 96 GLU A CA 1
ATOM 738 C C . GLU A 1 96 ? 19.257 3.379 -20.859 1.00 90.69 96 GLU A C 1
ATOM 740 O O . GLU A 1 96 ? 19.280 4.608 -20.910 1.00 90.69 96 GLU A O 1
ATOM 745 N N . ILE A 1 97 ? 19.988 2.697 -19.969 1.00 91.25 97 ILE A N 1
ATOM 746 C CA . ILE A 1 97 ? 20.950 3.348 -19.052 1.00 91.25 97 ILE A CA 1
ATOM 747 C C . ILE A 1 97 ? 22.311 3.509 -19.738 1.00 91.25 97 ILE A C 1
ATOM 749 O O . ILE A 1 97 ? 23.026 4.481 -19.505 1.00 91.25 97 ILE A O 1
ATOM 753 N N . ALA A 1 98 ? 22.681 2.527 -20.557 1.00 93.06 98 ALA A N 1
ATOM 754 C CA . ALA A 1 98 ? 23.932 2.472 -21.299 1.00 93.06 98 ALA A CA 1
ATOM 755 C C . ALA A 1 98 ? 23.685 1.765 -22.640 1.00 93.06 98 ALA A C 1
ATOM 757 O O . ALA A 1 98 ? 22.701 1.030 -22.734 1.00 93.06 98 ALA A O 1
ATOM 758 N N . PRO A 1 99 ? 24.559 1.931 -23.649 1.00 93.31 99 PRO A N 1
ATOM 759 C CA . PRO A 1 99 ? 24.382 1.304 -24.956 1.00 93.31 99 PRO A CA 1
ATOM 760 C C . PRO A 1 99 ? 24.154 -0.208 -24.840 1.00 93.31 99 PRO A C 1
ATOM 762 O O . PRO A 1 99 ? 25.029 -0.943 -24.375 1.00 93.31 99 PRO A O 1
ATOM 765 N N . GLY A 1 100 ? 22.964 -0.668 -25.226 1.00 85.62 100 GLY A N 1
ATOM 766 C CA . GLY A 1 100 ? 22.585 -2.084 -25.146 1.00 85.62 100 GLY A CA 1
ATOM 767 C C . GLY A 1 100 ? 22.138 -2.569 -23.758 1.00 85.62 100 GLY A C 1
ATOM 768 O O . GLY A 1 100 ? 21.804 -3.746 -23.610 1.00 85.62 100 GLY A O 1
ATOM 769 N N . TYR A 1 101 ? 22.091 -1.693 -22.750 1.00 86.19 101 TYR A N 1
ATOM 770 C CA . TYR A 1 101 ? 21.667 -2.010 -21.387 1.00 86.19 101 TYR A CA 1
ATOM 771 C C . TYR A 1 101 ? 20.368 -1.287 -21.031 1.00 86.19 101 TYR A C 1
ATOM 773 O O . TYR A 1 101 ? 20.337 -0.089 -20.737 1.00 86.19 101 TYR A O 1
ATOM 781 N N . PHE A 1 102 ? 19.284 -2.055 -21.016 1.00 84.56 102 PHE A N 1
ATOM 782 C CA . PHE A 1 102 ? 17.941 -1.566 -20.751 1.00 84.56 102 PHE A CA 1
ATOM 783 C C . PHE A 1 102 ? 17.506 -1.990 -19.357 1.00 84.56 102 PHE A C 1
ATOM 785 O O . PHE A 1 102 ? 17.690 -3.138 -18.949 1.00 84.56 102 PHE A O 1
ATOM 792 N N . THR A 1 103 ? 16.899 -1.064 -18.630 1.00 87.25 103 THR A N 1
ATOM 793 C CA . THR A 1 103 ? 16.236 -1.348 -17.366 1.00 87.25 103 THR A CA 1
ATOM 794 C C . THR A 1 103 ? 14.757 -1.029 -17.478 1.00 87.25 103 THR A C 1
ATOM 796 O O . THR A 1 103 ? 14.339 -0.119 -18.194 1.00 87.25 103 THR A O 1
ATOM 799 N N . CYS A 1 104 ? 13.956 -1.768 -16.727 1.00 83.88 104 CYS A N 1
ATOM 800 C CA . CYS A 1 104 ? 12.568 -1.424 -16.496 1.00 83.88 104 CYS A CA 1
ATOM 801 C C . CYS A 1 104 ? 12.543 -0.509 -15.272 1.00 83.88 104 CYS A C 1
ATOM 803 O O . CYS A 1 104 ? 12.726 -0.974 -14.143 1.00 83.88 104 CYS A O 1
ATOM 805 N N . TYR A 1 105 ? 12.394 0.792 -15.495 1.00 85.94 105 TYR A N 1
ATOM 806 C CA . TYR A 1 105 ? 12.373 1.763 -14.409 1.00 85.94 105 TYR A CA 1
ATOM 807 C C . TYR A 1 105 ? 11.179 2.689 -14.560 1.00 85.94 105 TYR A C 1
ATOM 809 O O . TYR A 1 105 ? 10.667 2.931 -15.652 1.00 85.94 105 TYR A O 1
ATOM 817 N N . PHE A 1 106 ? 10.701 3.212 -13.437 1.00 85.56 106 PHE A N 1
ATOM 818 C CA . PHE A 1 106 ? 9.688 4.251 -13.495 1.00 85.56 106 PHE A CA 1
ATOM 819 C C . PHE A 1 106 ? 10.255 5.454 -14.231 1.00 85.56 106 PHE A C 1
ATOM 821 O O . PHE A 1 106 ? 11.409 5.830 -14.003 1.00 85.56 106 PHE A O 1
ATOM 828 N N . ARG A 1 107 ? 9.439 6.072 -15.089 1.00 84.06 107 ARG A N 1
ATOM 829 C CA . ARG A 1 107 ? 9.848 7.278 -15.803 1.00 84.06 107 ARG A CA 1
ATOM 830 C C . ARG A 1 107 ? 10.400 8.297 -14.800 1.00 84.06 107 ARG A C 1
ATOM 832 O O . ARG A 1 107 ? 9.689 8.729 -13.889 1.00 84.06 107 ARG A O 1
ATOM 839 N N . ALA A 1 108 ? 11.684 8.625 -14.942 1.00 81.06 108 ALA A N 1
ATOM 840 C CA . ALA A 1 108 ? 12.367 9.551 -14.048 1.00 81.06 108 ALA A CA 1
ATOM 841 C C . ALA A 1 108 ? 11.632 10.904 -14.001 1.00 81.06 108 ALA A C 1
ATOM 843 O O . ALA A 1 108 ? 11.089 11.363 -15.008 1.00 81.06 108 ALA A O 1
ATOM 844 N N . GLY A 1 109 ? 11.605 11.536 -12.824 1.00 85.56 109 GLY A N 1
ATOM 845 C CA . GLY A 1 109 ? 10.984 12.847 -12.618 1.00 85.56 109 GLY A CA 1
ATOM 846 C C . GLY A 1 109 ? 10.072 12.904 -11.394 1.00 85.56 109 GLY A C 1
ATOM 847 O O . GLY A 1 109 ? 10.278 12.193 -10.408 1.00 85.56 109 GLY A O 1
ATOM 848 N N . LEU A 1 110 ? 9.045 13.758 -11.468 1.00 78.88 110 LEU A N 1
ATOM 849 C CA . LEU A 1 110 ? 8.101 14.028 -10.373 1.00 78.88 110 LEU A CA 1
ATOM 850 C C . LEU A 1 110 ? 7.418 12.769 -9.830 1.00 78.88 110 LEU A C 1
ATOM 852 O O . LEU A 1 110 ? 7.095 12.706 -8.648 1.00 78.88 110 LEU A O 1
ATOM 856 N N . TYR A 1 111 ? 7.224 11.759 -10.677 1.00 83.44 111 TYR A N 1
ATOM 857 C CA . TYR A 1 111 ? 6.558 10.528 -10.286 1.00 83.44 111 TYR A CA 1
ATOM 858 C C . TYR A 1 111 ? 7.351 9.732 -9.244 1.00 83.44 111 TYR A C 1
ATOM 860 O O . TYR A 1 111 ? 6.794 9.369 -8.213 1.00 83.44 111 TYR A O 1
ATOM 868 N N . VAL A 1 112 ? 8.658 9.534 -9.457 1.00 86.25 112 VAL A N 1
ATOM 869 C CA . VAL A 1 112 ? 9.526 8.809 -8.512 1.00 86.25 112 VAL A CA 1
ATOM 870 C C . VAL A 1 112 ? 9.521 9.500 -7.148 1.00 86.25 112 VAL A C 1
ATOM 872 O O . VAL A 1 112 ? 9.343 8.842 -6.120 1.00 86.25 112 VAL A O 1
ATOM 875 N N . VAL A 1 113 ? 9.624 10.833 -7.150 1.00 88.56 113 VAL A N 1
ATOM 876 C CA . VAL A 1 113 ? 9.550 11.668 -5.942 1.00 88.56 113 VAL A CA 1
ATOM 877 C C . VAL A 1 113 ? 8.202 11.484 -5.241 1.00 88.56 113 VAL A C 1
ATOM 879 O O . VAL A 1 113 ? 8.166 11.208 -4.042 1.00 88.56 113 VAL A O 1
ATOM 882 N N . PHE A 1 114 ? 7.097 11.548 -5.988 1.00 85.94 114 PHE A N 1
ATOM 883 C CA . PHE A 1 114 ? 5.749 11.345 -5.460 1.00 85.94 114 PHE A CA 1
ATOM 884 C C . PHE A 1 114 ? 5.571 9.956 -4.830 1.00 85.94 114 PHE A C 1
ATOM 886 O O . PHE A 1 114 ? 5.143 9.856 -3.679 1.00 85.94 114 PHE A O 1
ATOM 893 N N . THR A 1 115 ? 5.954 8.882 -5.529 1.00 85.50 115 THR A N 1
ATOM 894 C CA . THR A 1 115 ? 5.892 7.516 -4.980 1.00 85.50 115 THR A CA 1
ATOM 895 C C . THR A 1 115 ? 6.783 7.332 -3.754 1.00 85.50 115 THR A C 1
ATOM 897 O O . THR A 1 115 ? 6.397 6.619 -2.825 1.00 85.50 115 THR A O 1
ATOM 900 N N . GLY A 1 116 ? 7.941 7.997 -3.709 1.00 87.25 116 GLY A N 1
ATOM 901 C CA . GLY A 1 116 ? 8.833 7.996 -2.550 1.00 87.25 116 GLY A CA 1
ATOM 902 C C . GLY A 1 116 ? 8.176 8.622 -1.319 1.00 87.25 116 GLY A C 1
ATOM 903 O O . GLY A 1 116 ? 8.070 7.967 -0.278 1.00 87.25 116 GLY A O 1
ATOM 904 N N . TYR A 1 117 ? 7.657 9.848 -1.452 1.00 87.50 117 TYR A N 1
ATOM 905 C CA . TYR A 1 117 ? 6.931 10.529 -0.373 1.00 87.50 117 TYR A CA 1
ATOM 906 C C . TYR A 1 117 ? 5.699 9.750 0.076 1.00 87.50 117 TYR A C 1
ATOM 908 O O . TYR A 1 117 ? 5.466 9.605 1.275 1.00 87.50 117 TYR A O 1
ATOM 916 N N . TYR A 1 118 ? 4.935 9.205 -0.869 1.00 83.69 118 TYR A N 1
ATOM 917 C CA . TYR A 1 118 ? 3.777 8.377 -0.564 1.00 83.69 118 TYR A CA 1
ATOM 918 C C . TYR A 1 118 ? 4.161 7.140 0.255 1.00 83.69 118 TYR A C 1
ATOM 920 O O . TYR A 1 118 ? 3.542 6.859 1.282 1.00 83.69 118 TYR A O 1
ATOM 928 N N . SER A 1 119 ? 5.205 6.415 -0.161 1.00 86.19 119 SER A N 1
ATOM 929 C CA . SER A 1 119 ? 5.681 5.231 0.559 1.00 86.19 119 SER A CA 1
ATOM 930 C C . SER A 1 119 ? 6.094 5.587 1.990 1.00 86.19 119 SER A C 1
ATOM 932 O O . SER A 1 119 ? 5.709 4.896 2.934 1.00 86.19 119 SER A O 1
ATOM 934 N N . LEU A 1 120 ? 6.798 6.706 2.171 1.00 87.38 120 LEU A N 1
ATOM 935 C CA . LEU A 1 120 ? 7.212 7.184 3.488 1.00 87.38 120 LEU A CA 1
ATOM 936 C C . LEU A 1 120 ? 6.009 7.583 4.363 1.00 87.38 120 LEU A C 1
ATOM 938 O O . LEU A 1 120 ? 5.843 7.068 5.468 1.00 87.38 120 LEU A O 1
ATOM 942 N N . LEU A 1 121 ? 5.126 8.448 3.866 1.00 83.06 121 LEU A N 1
ATOM 943 C CA . LEU A 1 121 ? 3.981 8.946 4.635 1.00 83.06 121 LEU A CA 1
ATOM 944 C C . LEU A 1 121 ? 2.976 7.836 4.967 1.00 83.06 121 LEU A C 1
ATOM 946 O O . LEU A 1 121 ? 2.505 7.726 6.103 1.00 83.06 121 LEU A O 1
ATOM 950 N N . VAL A 1 122 ? 2.649 6.985 3.996 1.00 79.75 122 VAL A N 1
ATOM 951 C CA . VAL A 1 122 ? 1.594 5.982 4.165 1.00 79.75 122 VAL A CA 1
ATOM 952 C C . VAL A 1 122 ? 2.119 4.730 4.855 1.00 79.75 122 VAL A C 1
ATOM 954 O O . VAL A 1 122 ? 1.511 4.281 5.827 1.00 79.75 122 VAL A O 1
ATOM 957 N N . LYS A 1 123 ? 3.251 4.167 4.414 1.00 79.81 123 LYS A N 1
ATOM 958 C CA . LYS A 1 123 ? 3.746 2.903 4.985 1.00 79.81 123 LYS A CA 1
ATOM 959 C C . LYS A 1 123 ? 4.525 3.120 6.276 1.00 79.81 123 LYS A C 1
ATOM 961 O O . LYS A 1 123 ? 4.311 2.369 7.224 1.00 79.81 123 LYS A O 1
ATOM 966 N N . ALA A 1 124 ? 5.401 4.124 6.327 1.00 81.75 124 ALA A N 1
ATOM 967 C CA . ALA A 1 124 ? 6.274 4.306 7.486 1.00 81.75 124 ALA A CA 1
ATOM 968 C C . ALA A 1 124 ? 5.589 5.060 8.634 1.00 81.75 124 ALA A C 1
ATOM 970 O O . ALA A 1 124 ? 5.831 4.735 9.791 1.00 81.75 124 ALA A O 1
ATOM 971 N N . ILE A 1 125 ? 4.723 6.037 8.341 1.00 84.50 125 ILE A N 1
ATOM 972 C CA . ILE A 1 125 ? 4.141 6.905 9.381 1.00 84.50 125 ILE A CA 1
ATOM 973 C C . ILE A 1 125 ? 2.689 6.530 9.694 1.00 84.50 125 ILE A C 1
ATOM 975 O O . ILE A 1 125 ? 2.341 6.305 10.855 1.00 84.50 125 ILE A O 1
ATOM 979 N N . THR A 1 126 ? 1.834 6.426 8.675 1.00 80.12 126 THR A N 1
ATOM 980 C CA . THR A 1 126 ? 0.386 6.259 8.890 1.00 80.12 126 THR A CA 1
ATOM 981 C C . THR A 1 126 ? 0.048 4.916 9.543 1.00 80.12 126 THR A C 1
ATOM 983 O O . THR A 1 126 ? -0.733 4.883 10.495 1.00 80.12 126 THR A O 1
ATOM 986 N N . VAL A 1 127 ? 0.649 3.809 9.087 1.00 80.19 127 VAL A N 1
ATOM 987 C CA . VAL A 1 127 ? 0.364 2.469 9.637 1.00 80.19 127 VAL A CA 1
ATOM 988 C C . VAL A 1 127 ? 0.740 2.361 11.127 1.00 80.19 127 VAL A C 1
ATOM 990 O O . VAL A 1 127 ? -0.134 1.983 11.917 1.00 80.19 127 VAL A O 1
ATOM 993 N N . PRO A 1 128 ? 1.958 2.738 11.572 1.00 79.81 128 PRO A N 1
ATOM 994 C CA . PRO A 1 128 ? 2.291 2.727 12.996 1.00 79.81 128 PRO A CA 1
ATOM 995 C C . PRO A 1 128 ? 1.440 3.682 13.834 1.00 79.81 128 PRO A C 1
ATOM 997 O O . PRO A 1 128 ? 1.006 3.299 14.920 1.00 79.81 128 PRO A O 1
ATOM 1000 N N . LEU A 1 129 ? 1.138 4.890 13.338 1.00 79.06 129 LEU A N 1
ATOM 1001 C CA . LEU A 1 129 ? 0.274 5.835 14.056 1.00 79.06 129 LEU A CA 1
ATOM 1002 C C . LEU A 1 129 ? -1.127 5.263 14.281 1.00 79.06 129 LEU A C 1
ATOM 1004 O O . LEU A 1 129 ? -1.631 5.311 15.403 1.00 79.06 129 LEU A O 1
ATOM 1008 N N . LEU A 1 130 ? -1.740 4.671 13.252 1.00 75.94 130 LEU A N 1
ATOM 1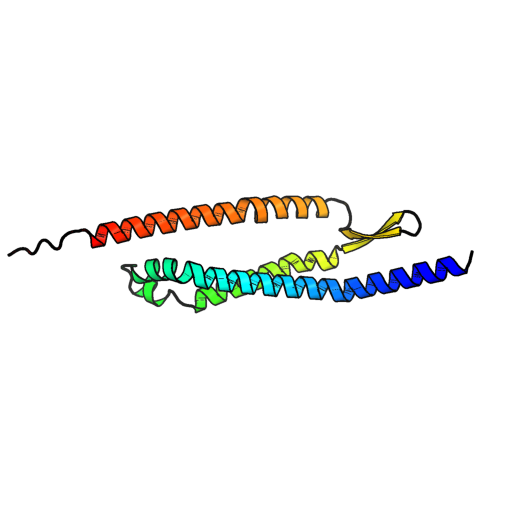009 C CA . LEU A 1 130 ? -3.040 4.015 13.389 1.00 75.94 130 LEU A CA 1
ATOM 1010 C C . LEU A 1 130 ? -2.976 2.852 14.383 1.00 75.94 130 LEU A C 1
ATOM 1012 O O . LEU A 1 130 ? -3.852 2.741 15.241 1.00 75.94 130 LEU A O 1
ATOM 1016 N N . MET A 1 131 ? -1.928 2.023 14.331 1.00 78.50 131 MET A N 1
ATOM 1017 C CA . MET A 1 131 ? -1.729 0.955 15.316 1.00 78.50 131 MET A CA 1
ATOM 1018 C C . MET A 1 131 ? -1.618 1.492 16.747 1.00 78.50 131 MET A C 1
ATOM 1020 O O . MET A 1 131 ? -2.241 0.932 17.649 1.00 78.50 131 MET A O 1
ATOM 1024 N N . ILE A 1 132 ? -0.875 2.579 16.966 1.00 82.69 132 ILE A N 1
ATOM 1025 C CA . ILE A 1 132 ? -0.729 3.205 18.287 1.00 82.69 132 ILE A CA 1
ATOM 1026 C C . ILE A 1 132 ? -2.076 3.754 18.767 1.00 82.69 132 ILE A C 1
ATOM 1028 O O . ILE A 1 132 ? -2.483 3.473 19.895 1.00 82.69 132 ILE A O 1
ATOM 1032 N N . ILE A 1 133 ? -2.804 4.481 17.915 1.00 81.69 133 ILE A N 1
ATOM 1033 C CA . ILE A 1 133 ? -4.114 5.057 18.252 1.00 81.69 133 ILE A CA 1
ATOM 1034 C C . ILE A 1 133 ? -5.106 3.946 18.617 1.00 81.69 133 ILE A C 1
ATOM 1036 O O . ILE A 1 133 ? -5.718 3.993 19.690 1.00 81.69 133 ILE A O 1
ATOM 1040 N N . PHE A 1 134 ? -5.234 2.914 17.778 1.00 76.06 134 PHE A N 1
ATOM 1041 C CA . PHE A 1 134 ? -6.129 1.788 18.050 1.00 76.06 134 PHE A CA 1
ATOM 1042 C C . PHE A 1 134 ? -5.683 0.968 19.263 1.00 76.06 134 PHE A C 1
ATOM 1044 O O . PHE A 1 134 ? -6.530 0.533 20.049 1.00 76.06 134 PHE A O 1
ATOM 1051 N N . GLY A 1 135 ? -4.377 0.800 19.475 1.00 80.50 135 GLY A N 1
ATOM 1052 C CA . GLY A 1 135 ? -3.822 0.132 20.650 1.00 80.50 135 GLY A CA 1
ATOM 1053 C C . GLY A 1 135 ? -4.164 0.868 21.946 1.00 80.50 135 GLY A C 1
ATOM 1054 O O . GLY A 1 135 ? -4.708 0.266 22.877 1.00 80.50 135 GLY A O 1
ATOM 1055 N N . ILE A 1 136 ? -3.941 2.186 21.991 1.00 85.56 136 ILE A N 1
ATOM 1056 C CA . ILE A 1 136 ? -4.291 3.035 23.141 1.00 85.56 136 ILE A CA 1
ATOM 1057 C C . ILE A 1 136 ? -5.800 3.006 23.387 1.00 85.56 136 ILE A C 1
ATOM 1059 O O . ILE A 1 136 ? -6.240 2.879 24.535 1.00 85.56 136 ILE A O 1
ATOM 1063 N N . TRP A 1 137 ? -6.608 3.105 22.331 1.00 79.00 137 TRP A N 1
ATOM 1064 C CA . TRP A 1 137 ? -8.062 3.082 22.462 1.00 79.00 137 TRP A CA 1
ATOM 1065 C C . TRP A 1 137 ? -8.555 1.741 23.017 1.00 79.00 137 TRP A C 1
ATOM 1067 O O . TRP A 1 137 ? -9.344 1.716 23.966 1.00 79.00 137 TRP A O 1
ATOM 1077 N N . THR A 1 138 ? -8.017 0.633 22.508 1.00 78.31 138 THR A N 1
ATOM 1078 C CA . THR A 1 138 ? -8.305 -0.719 23.002 1.00 78.31 138 THR A CA 1
ATOM 1079 C C . THR A 1 138 ? -7.919 -0.856 24.475 1.00 78.31 138 THR A C 1
ATOM 1081 O O . THR A 1 138 ? -8.737 -1.291 25.288 1.00 78.31 138 THR A O 1
ATOM 1084 N N . ALA A 1 139 ? -6.723 -0.402 24.860 1.00 83.06 139 ALA A N 1
ATOM 1085 C CA . ALA A 1 139 ? -6.262 -0.441 26.247 1.00 83.06 139 ALA A CA 1
ATOM 1086 C C . ALA A 1 139 ? -7.164 0.381 27.187 1.00 83.06 139 ALA A C 1
ATOM 1088 O O . ALA A 1 139 ? -7.525 -0.086 28.272 1.00 83.06 139 ALA A O 1
ATOM 1089 N N . ARG A 1 140 ? -7.584 1.584 26.768 1.00 85.88 140 ARG A N 1
ATOM 1090 C CA . ARG A 1 140 ? -8.525 2.426 27.529 1.00 85.88 140 ARG A CA 1
ATOM 1091 C C . ARG A 1 140 ? -9.889 1.754 27.688 1.00 85.88 140 ARG A C 1
ATOM 1093 O O . ARG A 1 140 ? -10.453 1.794 28.782 1.00 85.88 140 ARG A O 1
ATOM 1100 N N . ASN A 1 141 ? -10.401 1.114 26.639 1.00 79.75 141 ASN A N 1
ATOM 1101 C CA . ASN A 1 141 ? -11.668 0.386 26.702 1.00 79.75 141 ASN A CA 1
ATOM 1102 C C . ASN A 1 141 ? -11.597 -0.807 27.660 1.00 79.75 141 ASN A C 1
ATOM 1104 O O . ASN A 1 141 ? -12.471 -0.958 28.512 1.00 79.75 141 ASN A O 1
ATOM 1108 N N . ILE A 1 142 ? -10.522 -1.598 27.601 1.00 80.38 142 ILE A N 1
ATOM 1109 C CA . ILE A 1 142 ? -10.315 -2.728 28.517 1.00 80.38 142 ILE A CA 1
ATOM 1110 C C . ILE A 1 142 ? -10.276 -2.248 29.974 1.00 80.38 142 ILE A C 1
ATOM 1112 O O . ILE A 1 142 ? -10.920 -2.852 30.833 1.00 80.38 142 ILE A O 1
ATOM 1116 N N . ARG A 1 143 ? -9.582 -1.136 30.262 1.00 87.75 143 ARG A N 1
ATOM 1117 C CA . ARG A 1 143 ? -9.534 -0.552 31.616 1.00 87.75 143 ARG A CA 1
ATOM 1118 C C . ARG A 1 143 ? -10.922 -0.137 32.114 1.00 87.75 143 ARG A C 1
ATOM 1120 O O . ARG A 1 143 ? -11.287 -0.506 33.228 1.00 87.75 143 ARG A O 1
ATOM 1127 N N . LYS A 1 144 ? -11.716 0.551 31.283 1.00 84.12 144 LYS A N 1
ATOM 1128 C CA . LYS A 1 144 ? -13.094 0.951 31.629 1.00 84.12 144 LYS A CA 1
ATOM 1129 C C . LYS A 1 144 ? -14.000 -0.255 31.901 1.00 84.12 144 LYS A C 1
ATOM 1131 O O . LYS A 1 144 ? -14.756 -0.247 32.869 1.00 84.12 144 LYS A O 1
ATOM 1136 N N . VAL A 1 145 ? -13.911 -1.306 31.083 1.00 80.25 145 VAL A N 1
ATOM 1137 C CA . VAL A 1 145 ? -14.697 -2.539 31.2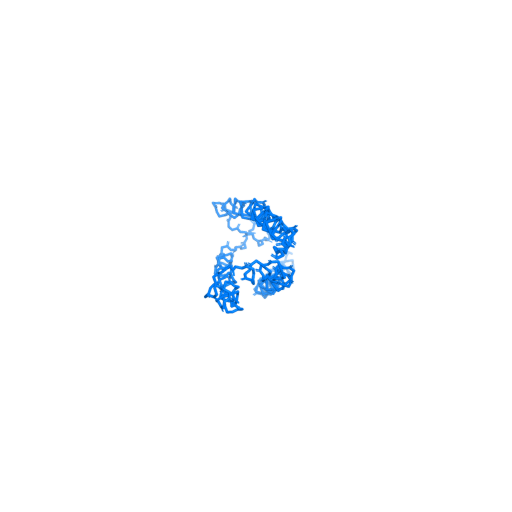80 1.00 80.25 145 VAL A CA 1
ATOM 1138 C C . VAL A 1 145 ? -14.271 -3.266 32.558 1.00 80.25 145 VAL A C 1
ATOM 1140 O O . VAL A 1 145 ? -15.129 -3.728 33.311 1.00 80.25 145 VAL A O 1
ATOM 1143 N N . ARG A 1 146 ? -12.964 -3.333 32.846 1.00 83.00 146 ARG A N 1
ATOM 1144 C CA . ARG A 1 146 ? -12.441 -3.960 34.070 1.00 83.00 146 ARG A CA 1
ATOM 1145 C C . ARG A 1 146 ? -12.918 -3.236 35.332 1.00 83.00 146 ARG A C 1
ATOM 1147 O O . ARG A 1 146 ? -13.331 -3.906 36.270 1.00 83.00 146 ARG A O 1
ATOM 1154 N N . GLN A 1 147 ? -12.931 -1.901 35.338 1.00 87.06 147 GLN A N 1
ATOM 1155 C CA . GLN A 1 147 ? -13.426 -1.110 36.475 1.00 87.06 147 GLN A CA 1
ATOM 1156 C C . GLN A 1 147 ? -14.904 -1.385 36.784 1.00 87.06 147 GLN A C 1
ATOM 1158 O O . GLN A 1 147 ? -15.263 -1.540 37.945 1.00 87.06 147 GLN A O 1
ATOM 1163 N N . ARG A 1 148 ? -15.754 -1.527 35.759 1.00 80.25 148 ARG A N 1
ATOM 1164 C CA . ARG A 1 148 ? -17.185 -1.820 35.955 1.00 80.25 148 ARG A CA 1
ATOM 1165 C C . ARG A 1 148 ? -17.461 -3.214 36.521 1.00 80.25 148 ARG A C 1
ATOM 1167 O O . ARG A 1 148 ? -18.453 -3.377 37.214 1.00 80.25 148 ARG A O 1
ATOM 1174 N N . ARG A 1 149 ? -16.610 -4.209 36.243 1.00 76.81 149 ARG A N 1
ATOM 1175 C CA . ARG A 1 149 ? -16.766 -5.568 36.802 1.00 76.81 149 ARG A CA 1
ATOM 1176 C C . ARG A 1 149 ? -16.303 -5.697 38.252 1.00 76.81 149 ARG A C 1
ATOM 1178 O O . ARG A 1 149 ? -16.705 -6.644 38.910 1.00 76.81 149 ARG A O 1
ATOM 1185 N N . ILE A 1 150 ? -15.431 -4.802 38.715 1.00 77.75 150 ILE A N 1
ATOM 1186 C CA . ILE A 1 150 ? -14.871 -4.844 40.075 1.00 77.75 150 ILE A CA 1
ATOM 1187 C C . ILE A 1 150 ? -15.702 -3.991 41.045 1.00 77.75 150 ILE A C 1
ATOM 1189 O O . ILE A 1 150 ? -15.494 -4.087 42.247 1.00 77.75 150 ILE A O 1
ATOM 1193 N N . ALA A 1 151 ? -16.671 -3.198 40.564 1.00 72.12 151 ALA A N 1
ATOM 1194 C CA . ALA A 1 151 ? -17.647 -2.563 41.445 1.00 72.12 151 ALA A CA 1
ATOM 1195 C C . ALA A 1 151 ? -18.394 -3.671 42.217 1.00 72.12 151 ALA A C 1
ATOM 1197 O O . ALA A 1 151 ? -19.104 -4.458 41.583 1.00 72.12 151 ALA A O 1
ATOM 1198 N N . PRO A 1 152 ? -18.185 -3.799 43.542 1.00 63.66 152 PRO A N 1
ATOM 1199 C CA . PRO A 1 152 ? -18.800 -4.861 44.314 1.00 63.66 152 PRO A CA 1
ATOM 1200 C C . PRO A 1 152 ? -20.311 -4.689 44.224 1.00 63.66 152 PRO A C 1
ATOM 1202 O O . PRO A 1 152 ? -20.827 -3.577 44.347 1.00 63.66 152 PRO A O 1
ATOM 1205 N N . VAL A 1 153 ? -21.015 -5.795 43.993 1.00 69.81 153 VAL A N 1
ATOM 1206 C CA . VAL A 1 153 ? -22.453 -5.872 44.235 1.00 69.81 153 VAL A CA 1
ATOM 1207 C C . VAL A 1 153 ? -22.614 -5.670 45.737 1.00 69.81 153 VAL A C 1
ATOM 1209 O O . VAL A 1 153 ? -22.539 -6.621 46.509 1.00 69.81 153 VAL A O 1
ATOM 1212 N N . ILE A 1 154 ? -22.728 -4.415 46.165 1.00 68.81 154 ILE A N 1
ATOM 1213 C CA . ILE A 1 154 ? -23.184 -4.083 47.507 1.00 68.81 154 ILE A CA 1
ATOM 1214 C C . ILE A 1 154 ? -24.643 -4.531 47.507 1.00 68.81 154 ILE A C 1
ATOM 1216 O O . ILE A 1 154 ? -25.519 -3.833 47.000 1.00 68.81 154 ILE A O 1
ATOM 1220 N N . MET A 1 155 ? -24.869 -5.772 47.943 1.00 65.12 155 MET A N 1
ATOM 1221 C CA . MET A 1 155 ? -26.200 -6.271 48.247 1.00 65.12 155 MET A CA 1
ATOM 1222 C C . MET A 1 155 ? -26.692 -5.419 49.411 1.00 65.12 155 MET A C 1
ATOM 1224 O O . MET A 1 155 ? -26.200 -5.557 50.529 1.00 65.12 155 MET A O 1
ATOM 1228 N N . ASN A 1 156 ? -27.587 -4.478 49.118 1.00 67.00 156 ASN A N 1
ATOM 1229 C CA . ASN A 1 156 ? -28.378 -3.858 50.168 1.00 67.00 156 ASN A CA 1
ATOM 1230 C C . ASN A 1 156 ? -29.245 -4.967 50.791 1.00 67.00 156 ASN A C 1
ATOM 1232 O O . ASN A 1 156 ? -29.915 -5.666 50.022 1.00 67.00 156 ASN A O 1
ATOM 1236 N N . PRO A 1 157 ? -29.168 -5.170 52.118 1.00 71.88 157 PRO A N 1
ATOM 1237 C CA . PRO A 1 157 ? -30.003 -6.127 52.836 1.00 71.88 157 PRO A CA 1
ATOM 1238 C C . PRO A 1 157 ? -31.478 -5.712 52.854 1.00 71.88 157 PRO A C 1
ATOM 1240 O O . PRO A 1 157 ? -31.760 -4.495 52.740 1.00 71.88 157 PRO A O 1
#

Foldseek 3Di:
DPPVVVVLVVVVVVVVVCCVVVVVVVLVVVLVVLVVVLVVCCVVCVVLVLVLLVPDPDPVSVVVPDPVVSVVCSVVVSVVVSVVCVVVVVQFDWDDPDVSRTDGDGDDDPVVVVVVVCCCCVVVPVVVVVVVVVVVVSVVSVVVVVVVVPPDPPPDD